Protein AF-X1CSG5-F1 (afdb_monomer_lite)

Organism: NCBI:txid412755

Foldseek 3Di:
DLVVLLVCLVVCLVVVVLVSSLVSLVVSCVVCVVVVVLLCNLSSLLSVLVSCVSVVNLVVSVVSLVVLVVVCVVNVPNPSSVVSSVVSVCSSLVSDPPVCCVVVCVVVVVVVCVVVVVDDPDD

InterPro domains:
  IPR011990 Tetratricopeptide-like helical domain superfamily [SSF48452] (2-72)

Structure (mmCIF, N/CA/C/O backbone):
data_AF-X1CSG5-F1
#
_entry.id   AF-X1CSG5-F1
#
loop_
_atom_site.group_PDB
_atom_site.id
_atom_site.type_symbol
_atom_site.label_atom_id
_atom_site.label_alt_id
_atom_site.label_comp_id
_atom_site.label_asym_id
_atom_site.label_entity_id
_atom_site.label_seq_id
_atom_site.pdbx_PDB_ins_code
_atom_site.Cartn_x
_atom_site.Cartn_y
_atom_site.Cartn_z
_atom_site.occupancy
_atom_site.B_iso_or_equiv
_atom_site.auth_seq_id
_atom_site.auth_comp_id
_atom_site.auth_asym_id
_atom_site.auth_atom_id
_atom_site.pdbx_PDB_model_num
ATOM 1 N N . VAL A 1 1 ? -3.604 -4.101 -20.226 1.00 59.00 1 VAL A N 1
ATOM 2 C CA . VAL A 1 1 ? -4.086 -5.267 -19.442 1.00 59.00 1 VAL A CA 1
ATOM 3 C C . VAL A 1 1 ? -3.816 -5.113 -17.948 1.00 59.00 1 VAL A C 1
ATOM 5 O O . VAL A 1 1 ? -4.783 -4.961 -17.233 1.00 59.00 1 VAL A O 1
ATOM 8 N N . ALA A 1 2 ? -2.572 -5.053 -17.447 1.00 70.12 2 ALA A N 1
ATOM 9 C CA . ALA A 1 2 ? -2.361 -4.990 -15.985 1.00 70.12 2 ALA A CA 1
ATOM 10 C C . ALA A 1 2 ? -2.945 -3.741 -15.303 1.00 70.12 2 ALA A C 1
ATOM 12 O O . ALA A 1 2 ? -3.618 -3.861 -14.298 1.00 70.12 2 ALA A O 1
ATOM 13 N N . VAL A 1 3 ? -2.798 -2.552 -15.889 1.00 78.19 3 VAL A N 1
ATOM 14 C CA . VAL A 1 3 ? -3.363 -1.305 -15.329 1.00 78.19 3 VAL A CA 1
ATOM 15 C C . VAL A 1 3 ? -4.878 -1.381 -15.106 1.00 78.19 3 VAL A C 1
ATOM 17 O O . VAL A 1 3 ? -5.395 -0.837 -14.139 1.00 78.19 3 VAL A O 1
ATOM 20 N N . TYR A 1 4 ? -5.582 -2.109 -15.975 1.00 84.81 4 TYR A N 1
ATOM 21 C CA . TYR A 1 4 ? -7.026 -2.305 -15.872 1.00 84.81 4 TYR A CA 1
ATOM 22 C C . TYR A 1 4 ? -7.425 -3.012 -14.571 1.00 84.81 4 TYR A C 1
ATOM 24 O O . TYR A 1 4 ? -8.440 -2.670 -13.974 1.00 84.81 4 TYR A O 1
ATOM 32 N N . LEU A 1 5 ? -6.587 -3.928 -14.077 1.00 86.44 5 LEU A N 1
ATOM 33 C CA . LEU A 1 5 ? -6.834 -4.625 -12.817 1.00 86.44 5 LEU A CA 1
ATOM 34 C C . LEU A 1 5 ? -6.842 -3.663 -11.618 1.00 86.44 5 LEU A C 1
ATOM 36 O O . LEU A 1 5 ? -7.617 -3.870 -10.692 1.00 86.44 5 LEU A O 1
ATOM 40 N N . LEU A 1 6 ? -6.053 -2.579 -11.649 1.00 90.44 6 LEU A N 1
ATOM 41 C CA . LEU A 1 6 ? -6.077 -1.555 -10.595 1.00 90.44 6 LEU A CA 1
ATOM 42 C C . LEU A 1 6 ? -7.354 -0.706 -10.611 1.00 90.44 6 LEU A C 1
ATOM 44 O O . LEU A 1 6 ? -7.798 -0.264 -9.552 1.00 90.44 6 LEU A O 1
ATOM 48 N N . TYR A 1 7 ? -7.963 -0.499 -11.783 1.00 90.81 7 TYR A N 1
ATOM 49 C CA . TYR A 1 7 ? -9.251 0.194 -11.895 1.00 90.81 7 TYR A CA 1
ATOM 50 C C . TYR A 1 7 ? -10.421 -0.644 -11.368 1.00 90.81 7 TYR A C 1
ATOM 52 O O . TYR A 1 7 ? -11.421 -0.076 -10.948 1.00 90.81 7 TYR A O 1
ATOM 60 N N . LEU A 1 8 ? -10.294 -1.974 -11.344 1.00 91.81 8 LEU A N 1
ATOM 61 C CA . LEU A 1 8 ? -11.307 -2.863 -10.769 1.00 91.81 8 LEU A CA 1
ATOM 62 C C . LEU A 1 8 ? -11.255 -2.928 -9.239 1.00 91.81 8 LEU A C 1
ATOM 64 O O . LEU A 1 8 ? -12.234 -3.341 -8.625 1.00 91.81 8 LEU A O 1
ATOM 68 N N . VAL A 1 9 ? -10.145 -2.518 -8.615 1.00 93.62 9 VAL A N 1
ATOM 69 C CA . VAL A 1 9 ? -9.956 -2.617 -7.158 1.00 93.62 9 VAL A CA 1
ATOM 70 C C . VAL A 1 9 ? -11.103 -1.978 -6.366 1.00 93.62 9 VAL A C 1
ATOM 72 O O . VAL A 1 9 ? -11.630 -2.678 -5.511 1.00 93.62 9 VAL A O 1
ATOM 75 N N . PRO A 1 10 ? -11.558 -0.735 -6.633 1.00 91.25 10 PRO A N 1
ATOM 76 C CA . PRO A 1 10 ? -12.670 -0.141 -5.884 1.00 91.25 10 PRO A CA 1
ATOM 77 C C . PRO A 1 10 ? -13.942 -0.997 -5.917 1.00 91.25 10 PRO A C 1
ATOM 79 O O . PRO A 1 10 ? -14.527 -1.257 -4.875 1.00 91.25 10 PRO A O 1
ATOM 82 N N . LEU A 1 11 ? -14.297 -1.536 -7.088 1.00 93.44 11 LEU A N 1
ATOM 83 C CA . LEU A 1 11 ? -15.459 -2.414 -7.244 1.00 93.44 11 LEU A CA 1
ATOM 84 C C . LEU A 1 11 ? -15.303 -3.729 -6.462 1.00 93.44 11 LEU A C 1
ATOM 86 O O . LEU A 1 11 ? -16.276 -4.266 -5.939 1.00 93.44 11 LEU A O 1
ATOM 90 N N . LEU A 1 12 ? -14.086 -4.277 -6.397 1.00 92.38 12 LEU A N 1
ATOM 91 C CA . LEU A 1 12 ? -13.802 -5.471 -5.597 1.00 92.38 12 LEU A CA 1
ATOM 92 C C . LEU A 1 12 ? -13.906 -5.177 -4.097 1.00 92.38 12 LEU A C 1
ATOM 94 O O . LEU A 1 12 ? -14.440 -6.001 -3.361 1.00 92.38 12 LEU A O 1
ATOM 98 N N . LEU A 1 13 ? -13.448 -4.001 -3.659 1.00 92.69 13 LEU A N 1
ATOM 99 C CA . LEU A 1 13 ? -13.567 -3.554 -2.270 1.00 92.69 13 LEU A CA 1
ATOM 100 C C . LEU A 1 13 ? -15.028 -3.348 -1.861 1.00 92.69 13 LEU A C 1
ATOM 102 O O . LEU A 1 13 ? -15.422 -3.833 -0.808 1.00 92.69 13 LEU A O 1
ATOM 106 N N . GLU A 1 14 ? -15.846 -2.725 -2.713 1.00 92.31 14 GLU A N 1
ATOM 107 C CA . GLU A 1 14 ? -17.293 -2.566 -2.483 1.00 92.31 14 GLU A CA 1
ATOM 108 C C . GLU A 1 14 ? -18.014 -3.911 -2.325 1.00 92.31 14 GLU A C 1
ATOM 110 O O . GLU A 1 14 ? -18.965 -4.033 -1.558 1.00 92.31 14 GLU A O 1
ATOM 115 N N . LYS A 1 15 ? -17.543 -4.944 -3.031 1.00 92.94 15 LYS A N 1
ATOM 116 C CA . LYS A 1 15 ? -18.069 -6.313 -2.930 1.00 92.94 15 LYS A CA 1
ATOM 117 C C . LYS A 1 15 ? -17.484 -7.115 -1.764 1.00 92.94 15 LYS A C 1
ATOM 119 O O . LYS A 1 15 ? -17.873 -8.266 -1.582 1.00 92.94 15 LYS A O 1
ATOM 124 N N . GLY A 1 16 ? -16.536 -6.553 -1.013 1.00 92.44 16 GLY A N 1
ATOM 125 C CA . GLY A 1 16 ? -15.809 -7.252 0.047 1.00 92.44 16 GLY A CA 1
ATOM 126 C C . GLY A 1 16 ? -14.842 -8.332 -0.457 1.00 92.44 16 GLY A C 1
ATOM 127 O O . GLY A 1 16 ? -14.349 -9.137 0.333 1.00 92.44 16 GLY A O 1
ATOM 128 N N . ASP A 1 17 ? -14.532 -8.373 -1.757 1.00 95.19 17 ASP A N 1
ATOM 129 C CA . ASP A 1 17 ? -13.602 -9.349 -2.336 1.00 95.19 17 ASP A CA 1
ATOM 130 C C . ASP A 1 17 ? -12.146 -8.869 -2.219 1.00 95.19 17 ASP A C 1
ATOM 132 O O . ASP A 1 17 ? -11.431 -8.592 -3.192 1.00 95.19 17 ASP A O 1
ATOM 136 N N . TYR A 1 18 ? -11.693 -8.753 -0.972 1.00 93.44 18 TYR A N 1
ATOM 137 C CA . TYR A 1 18 ? -10.348 -8.288 -0.642 1.00 93.44 18 TYR A CA 1
ATOM 138 C C . TYR A 1 18 ? -9.258 -9.232 -1.160 1.00 93.44 18 TYR A C 1
ATOM 140 O O . TYR A 1 18 ? -8.158 -8.789 -1.492 1.00 93.44 18 TYR A O 1
ATOM 148 N N . SER A 1 19 ? -9.544 -10.535 -1.239 1.00 94.12 19 SER A N 1
ATOM 149 C CA . SER A 1 19 ? -8.587 -11.539 -1.716 1.00 94.12 19 SER A CA 1
ATOM 150 C C . SER A 1 19 ? -8.281 -11.334 -3.198 1.00 94.12 19 SER A C 1
ATOM 152 O O . SER A 1 19 ? -7.111 -11.225 -3.591 1.00 94.12 19 SER A O 1
ATOM 154 N N . LEU A 1 20 ? -9.326 -11.186 -4.021 1.00 93.00 20 LEU A N 1
ATOM 155 C CA . LEU A 1 20 ? -9.161 -10.916 -5.443 1.00 93.00 20 LEU A CA 1
ATOM 156 C C . LEU A 1 20 ? -8.550 -9.532 -5.687 1.00 93.00 20 LEU A C 1
ATOM 158 O O . LEU A 1 20 ? -7.703 -9.397 -6.576 1.00 93.00 20 LEU A O 1
ATOM 162 N N . ALA A 1 21 ? -8.901 -8.530 -4.872 1.00 93.81 21 ALA A N 1
ATOM 163 C CA . ALA A 1 21 ? -8.283 -7.207 -4.931 1.00 93.81 21 ALA A CA 1
ATOM 164 C C . ALA A 1 21 ? -6.765 -7.286 -4.691 1.00 93.81 21 ALA A C 1
ATOM 166 O O . ALA A 1 21 ? -5.988 -6.835 -5.536 1.00 93.81 21 ALA A O 1
ATOM 167 N N . LYS A 1 22 ? -6.316 -7.939 -3.606 1.00 94.31 22 LYS A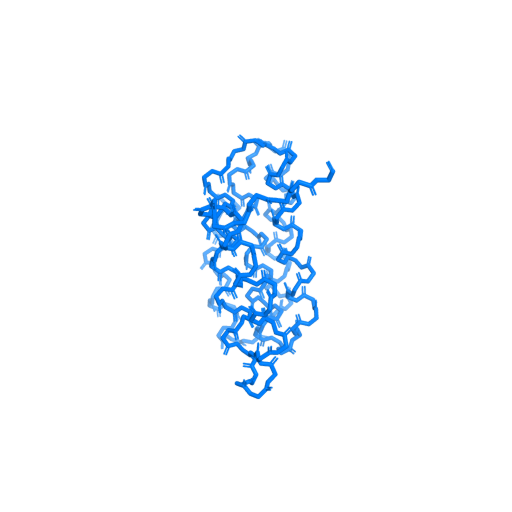 N 1
ATOM 168 C CA . LYS A 1 22 ? -4.879 -8.124 -3.318 1.00 94.31 22 LYS A CA 1
ATOM 169 C C . LYS A 1 22 ? -4.168 -8.863 -4.441 1.00 94.31 22 LYS A C 1
ATOM 171 O O . LYS A 1 22 ? -3.118 -8.412 -4.894 1.00 94.31 22 LYS A O 1
ATOM 176 N N . LYS A 1 23 ? -4.742 -9.970 -4.921 1.00 93.75 23 LYS A N 1
ATOM 177 C CA . LYS A 1 23 ? -4.156 -10.762 -6.011 1.00 93.75 23 LYS A CA 1
ATOM 178 C C . LYS A 1 23 ? -3.952 -9.916 -7.271 1.00 93.75 23 LYS A C 1
ATOM 180 O O . LYS A 1 23 ? -2.863 -9.919 -7.841 1.00 93.75 23 LYS A O 1
ATOM 185 N N . SER A 1 24 ? -4.973 -9.151 -7.650 1.00 93.38 24 SER A N 1
ATOM 186 C CA . SER A 1 24 ? -4.953 -8.257 -8.812 1.00 93.38 24 SER A CA 1
ATOM 187 C C . SER A 1 24 ? -3.856 -7.196 -8.698 1.00 93.38 24 SER A C 1
ATOM 189 O O . SER A 1 24 ? -3.123 -6.939 -9.655 1.00 93.38 24 SER A O 1
ATOM 191 N N . ILE A 1 25 ? -3.688 -6.613 -7.509 1.00 94.31 25 ILE A N 1
ATOM 192 C CA . ILE A 1 25 ? -2.665 -5.595 -7.257 1.00 94.31 25 ILE A CA 1
ATOM 193 C C . ILE A 1 25 ? -1.252 -6.196 -7.263 1.00 94.31 25 ILE A C 1
ATOM 195 O O . ILE A 1 25 ? -0.343 -5.623 -7.866 1.00 94.31 25 ILE A O 1
ATOM 199 N N . LEU A 1 26 ? -1.051 -7.369 -6.654 1.00 92.88 26 LEU A N 1
ATOM 200 C CA . LEU A 1 26 ? 0.245 -8.061 -6.643 1.00 92.88 26 LEU A CA 1
ATOM 2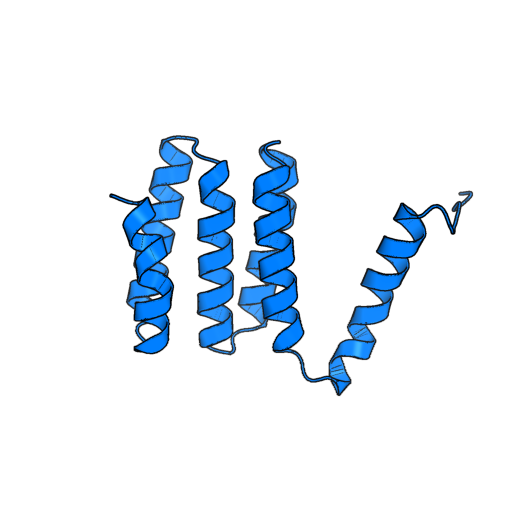01 C C . LEU A 1 26 ? 0.697 -8.475 -8.053 1.00 92.88 26 LEU A C 1
ATOM 203 O O . LEU A 1 26 ? 1.886 -8.382 -8.383 1.00 92.88 26 LEU A O 1
ATOM 207 N N . GLU A 1 27 ? -0.242 -8.871 -8.913 1.00 92.25 27 GLU A N 1
ATOM 208 C CA . GLU A 1 27 ? 0.042 -9.136 -10.324 1.00 92.25 27 GLU A CA 1
ATOM 209 C C . GLU A 1 27 ? 0.509 -7.861 -11.049 1.00 92.25 27 GLU A C 1
ATOM 211 O O . GLU A 1 27 ? 1.508 -7.880 -11.780 1.00 92.25 27 GLU A O 1
ATOM 216 N N . CYS A 1 28 ? -0.155 -6.727 -10.794 1.00 91.69 28 CYS A N 1
ATOM 217 C CA . CYS A 1 28 ? 0.251 -5.429 -11.335 1.00 91.69 28 CYS A CA 1
ATOM 218 C C . CYS A 1 28 ? 1.654 -5.036 -10.884 1.00 91.69 28 CYS A C 1
ATOM 220 O O . CYS A 1 28 ? 2.479 -4.689 -11.728 1.00 91.69 28 CYS A O 1
ATOM 222 N N . LEU A 1 29 ? 1.941 -5.144 -9.583 1.00 90.62 29 LEU A N 1
ATOM 223 C CA . LEU A 1 29 ? 3.250 -4.829 -9.010 1.00 90.62 29 LEU A CA 1
ATOM 224 C C . LEU A 1 29 ? 4.356 -5.647 -9.677 1.00 90.62 29 LEU A C 1
ATOM 226 O O . LEU A 1 29 ? 5.340 -5.081 -10.153 1.00 90.62 29 LEU A O 1
ATOM 230 N N . THR A 1 30 ? 4.168 -6.965 -9.783 1.00 91.31 30 THR A N 1
ATOM 231 C CA . THR A 1 30 ? 5.118 -7.865 -10.455 1.00 91.31 30 THR A CA 1
ATOM 232 C C . THR A 1 30 ? 5.385 -7.420 -11.890 1.00 91.31 30 THR A C 1
ATOM 234 O O . THR A 1 30 ? 6.536 -7.312 -12.323 1.00 91.31 30 THR A O 1
ATOM 237 N N . ARG A 1 31 ? 4.323 -7.116 -12.644 1.00 90.75 31 ARG A N 1
ATOM 238 C CA . ARG A 1 31 ? 4.460 -6.717 -14.044 1.00 90.75 31 ARG A CA 1
ATOM 239 C C . ARG A 1 31 ? 5.121 -5.352 -14.187 1.00 90.75 31 ARG A C 1
ATOM 241 O O . ARG A 1 31 ? 5.982 -5.218 -15.051 1.00 90.75 31 ARG A O 1
ATOM 248 N N . PHE A 1 32 ? 4.739 -4.369 -13.374 1.00 89.56 32 PHE A N 1
ATOM 249 C CA . PHE A 1 32 ? 5.300 -3.017 -13.393 1.00 89.56 32 PHE A CA 1
ATOM 250 C C . PHE A 1 32 ? 6.783 -3.012 -13.040 1.00 89.56 32 PHE A C 1
ATOM 252 O O . PHE A 1 32 ? 7.551 -2.384 -13.765 1.00 89.56 32 PHE A O 1
ATOM 259 N N . LYS A 1 33 ? 7.203 -3.788 -12.030 1.00 87.00 33 LYS A N 1
ATOM 260 C CA . LYS A 1 33 ? 8.626 -3.991 -11.711 1.00 87.00 33 LYS A CA 1
ATOM 261 C C . LYS A 1 33 ? 9.381 -4.579 -12.903 1.00 87.00 33 LYS A C 1
ATOM 263 O O . LYS A 1 33 ? 10.410 -4.044 -13.303 1.00 87.00 33 LYS A O 1
ATOM 268 N N . ARG A 1 34 ? 8.832 -5.622 -13.540 1.00 89.56 34 ARG A N 1
ATOM 269 C CA . ARG A 1 34 ? 9.458 -6.273 -14.704 1.00 89.56 34 ARG A CA 1
ATOM 270 C C . ARG A 1 34 ? 9.660 -5.326 -15.890 1.00 89.56 34 ARG A C 1
ATOM 272 O O . ARG A 1 34 ? 10.687 -5.402 -16.552 1.00 89.56 34 ARG A O 1
ATOM 279 N N . ILE A 1 35 ? 8.686 -4.460 -16.170 1.00 88.81 35 ILE A N 1
ATOM 280 C CA . ILE A 1 35 ? 8.758 -3.498 -17.285 1.00 88.81 35 ILE A CA 1
ATOM 281 C C . ILE A 1 35 ? 9.319 -2.130 -16.867 1.00 88.81 35 ILE A C 1
ATOM 283 O O . ILE A 1 35 ? 9.265 -1.199 -17.662 1.00 88.81 35 ILE A O 1
ATOM 287 N N . LYS A 1 36 ? 9.821 -1.999 -15.629 1.00 86.38 36 LYS A N 1
ATOM 288 C CA . LYS A 1 36 ? 10.372 -0.758 -15.059 1.00 86.38 36 LYS A CA 1
ATOM 289 C C . LYS A 1 36 ? 9.424 0.451 -15.150 1.00 86.38 36 LYS A C 1
ATOM 291 O O . LYS A 1 36 ? 9.860 1.587 -15.310 1.00 86.38 36 LYS A O 1
ATOM 296 N N . ARG A 1 37 ? 8.112 0.216 -15.034 1.00 84.38 37 ARG A N 1
ATOM 297 C CA . ARG A 1 37 ? 7.095 1.278 -14.936 1.00 84.38 37 ARG A CA 1
ATOM 298 C C . ARG A 1 37 ? 6.929 1.731 -13.491 1.00 84.38 37 ARG A C 1
ATOM 300 O O . ARG A 1 37 ? 5.988 1.327 -12.807 1.00 84.38 37 ARG A O 1
ATOM 307 N N . TYR A 1 38 ? 7.892 2.518 -13.024 1.00 79.31 38 TYR A N 1
ATOM 308 C CA . TYR A 1 38 ? 7.937 2.993 -11.642 1.00 79.31 38 TYR A CA 1
ATOM 309 C C . TYR A 1 38 ? 6.819 3.995 -11.323 1.00 79.31 38 TYR A C 1
ATOM 311 O O . TYR A 1 38 ? 6.328 4.012 -10.203 1.00 79.31 38 TYR A O 1
ATOM 319 N N . ASP A 1 39 ? 6.339 4.747 -12.314 1.00 76.44 39 ASP A N 1
ATOM 320 C CA . ASP A 1 39 ? 5.163 5.625 -12.219 1.00 76.44 39 ASP A CA 1
ATOM 321 C C . ASP A 1 39 ? 3.915 4.888 -11.701 1.00 76.44 39 ASP A C 1
ATOM 323 O O . ASP A 1 39 ? 3.199 5.368 -10.828 1.00 76.44 39 ASP A O 1
ATOM 327 N N . ALA A 1 40 ? 3.683 3.675 -12.202 1.00 84.88 40 ALA A N 1
ATOM 328 C CA . ALA A 1 40 ? 2.503 2.886 -11.871 1.00 84.88 40 ALA A CA 1
ATOM 329 C C . ALA A 1 40 ? 2.659 2.042 -10.594 1.00 84.88 40 ALA A C 1
ATOM 331 O O . ALA A 1 40 ? 1.676 1.465 -10.118 1.00 84.88 40 ALA A O 1
ATOM 332 N N . LEU A 1 41 ? 3.872 1.945 -10.036 1.00 86.31 41 LEU A N 1
ATOM 333 C CA . LEU A 1 41 ? 4.103 1.243 -8.771 1.00 86.31 41 LEU A CA 1
ATOM 334 C C . LEU A 1 41 ? 3.504 2.006 -7.594 1.00 86.31 41 LEU A C 1
ATOM 336 O O . LEU A 1 41 ? 2.835 1.377 -6.777 1.00 86.31 41 LEU A O 1
ATOM 340 N N . GLY A 1 42 ? 3.678 3.332 -7.543 1.00 85.12 42 GLY A N 1
ATOM 341 C CA . GLY A 1 42 ? 3.074 4.171 -6.505 1.00 85.12 42 GLY A CA 1
ATOM 342 C C . GLY A 1 42 ? 1.558 3.979 -6.442 1.00 85.12 42 GLY A C 1
ATOM 343 O O . GLY A 1 42 ? 1.001 3.728 -5.374 1.00 85.12 42 GLY A O 1
ATOM 344 N N . TRP A 1 43 ? 0.902 3.938 -7.606 1.00 88.31 43 TRP A N 1
ATOM 345 C CA . TRP A 1 43 ? -0.534 3.690 -7.678 1.00 88.31 43 TRP A CA 1
ATOM 346 C C . TRP A 1 43 ? -0.929 2.306 -7.154 1.00 88.31 43 TRP A C 1
ATOM 348 O O . TRP A 1 43 ? -1.898 2.165 -6.409 1.00 88.31 43 TRP A O 1
ATOM 358 N N . ALA A 1 44 ? -0.177 1.269 -7.527 1.00 91.31 44 ALA A N 1
ATOM 359 C CA . ALA A 1 44 ? -0.436 -0.092 -7.074 1.00 91.31 44 ALA A CA 1
ATOM 360 C C . ALA A 1 44 ? -0.246 -0.235 -5.553 1.00 91.31 44 ALA A C 1
ATOM 362 O O . ALA A 1 44 ? -1.063 -0.872 -4.892 1.00 91.31 44 ALA A O 1
ATOM 363 N N . TYR A 1 45 ? 0.782 0.391 -4.979 1.00 91.44 45 TYR A N 1
ATOM 364 C CA . TYR A 1 45 ? 0.974 0.417 -3.529 1.00 91.44 45 TYR A CA 1
ATOM 365 C C . TYR A 1 45 ? -0.137 1.197 -2.818 1.00 91.44 45 TYR A C 1
ATOM 367 O O . TYR A 1 45 ? -0.673 0.705 -1.827 1.00 91.44 45 TYR A O 1
ATOM 375 N N . TYR A 1 46 ? -0.569 2.338 -3.362 1.00 91.00 46 TYR A N 1
ATOM 376 C CA . TYR A 1 46 ? -1.739 3.060 -2.857 1.00 91.00 46 TYR A CA 1
ATOM 377 C C . TYR A 1 46 ? -2.999 2.182 -2.856 1.00 91.00 46 TYR A C 1
ATOM 379 O O . TYR A 1 46 ? -3.752 2.165 -1.883 1.00 91.00 46 TYR A O 1
ATOM 387 N N . LYS A 1 47 ? -3.211 1.369 -3.899 1.00 93.31 47 LYS A N 1
ATOM 388 C CA . LYS A 1 47 ? -4.315 0.399 -3.917 1.00 93.31 47 LYS A CA 1
ATOM 389 C C . LYS A 1 47 ? -4.202 -0.659 -2.817 1.00 93.31 47 LYS A C 1
ATOM 391 O O . LYS A 1 47 ? -5.237 -1.052 -2.288 1.00 93.31 47 LYS A O 1
ATOM 396 N N . LEU A 1 48 ? -3.000 -1.091 -2.422 1.00 94.06 48 LEU A N 1
ATOM 397 C CA . LEU A 1 48 ? -2.842 -1.967 -1.252 1.00 94.06 48 LEU A CA 1
ATOM 398 C C . LEU A 1 48 ? -3.234 -1.255 0.043 1.00 94.06 48 LEU A C 1
ATOM 400 O O . LEU A 1 48 ? -3.941 -1.856 0.846 1.00 94.06 48 LEU A O 1
ATOM 404 N N . VAL A 1 49 ? -2.844 0.013 0.218 1.00 92.75 49 VAL A N 1
ATOM 405 C CA . VAL A 1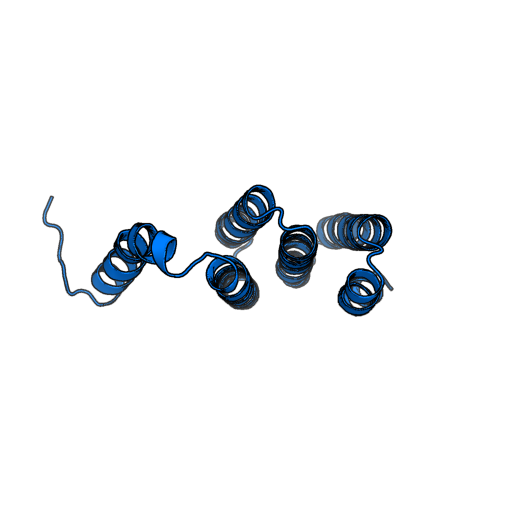 49 ? -3.271 0.828 1.371 1.00 92.75 49 VAL A CA 1
ATOM 406 C C . VAL A 1 49 ? -4.797 0.856 1.458 1.00 92.75 49 VAL A C 1
ATOM 408 O O . VAL A 1 49 ? -5.345 0.532 2.506 1.00 92.75 49 VAL A O 1
ATOM 411 N N . GLN A 1 50 ? -5.489 1.135 0.347 1.00 92.75 50 GLN A N 1
ATOM 412 C CA . GLN A 1 50 ? -6.956 1.117 0.308 1.00 92.75 50 GLN A CA 1
ATOM 413 C C . GLN A 1 50 ? -7.538 -0.238 0.724 1.00 92.75 50 GLN A C 1
ATOM 415 O O . GLN A 1 50 ? -8.477 -0.271 1.508 1.00 92.75 50 GLN A O 1
ATOM 420 N N . VAL A 1 51 ? -6.964 -1.352 0.253 1.00 94.44 51 VAL A N 1
ATOM 421 C CA . VAL A 1 51 ? -7.433 -2.688 0.646 1.00 94.44 51 VAL A CA 1
ATOM 422 C C . VAL A 1 51 ? -7.309 -2.905 2.151 1.00 94.44 51 VAL A C 1
ATOM 424 O O . VAL A 1 51 ? -8.254 -3.392 2.758 1.00 94.44 51 VAL A O 1
ATOM 427 N N . PHE A 1 52 ? -6.164 -2.573 2.751 1.00 93.06 52 PHE A N 1
ATOM 428 C CA . PHE A 1 52 ? -5.967 -2.768 4.188 1.00 93.06 52 PHE A CA 1
ATOM 429 C C . PHE A 1 52 ? -6.880 -1.866 5.017 1.00 93.06 52 PHE A C 1
ATOM 431 O O . PHE A 1 52 ? -7.447 -2.338 5.995 1.00 93.06 52 PHE A O 1
ATOM 438 N N . LEU A 1 53 ? -7.108 -0.623 4.585 1.00 90.25 53 LEU A N 1
ATOM 439 C CA . LEU A 1 53 ? -8.085 0.257 5.227 1.00 90.25 53 LEU A CA 1
ATOM 440 C C . LEU A 1 53 ? -9.509 -0.293 5.130 1.00 90.25 53 LEU A C 1
ATOM 442 O O . LEU A 1 53 ? -10.222 -0.287 6.120 1.00 90.25 53 LEU A O 1
ATOM 446 N N . SER A 1 54 ? -9.915 -0.845 3.984 1.00 90.12 54 SER A N 1
ATOM 447 C CA . SER A 1 54 ? -11.230 -1.489 3.850 1.00 90.12 54 SER A CA 1
ATOM 448 C C . SER A 1 54 ? -11.377 -2.790 4.651 1.00 90.12 54 SER A C 1
ATOM 450 O O . SER A 1 54 ? -12.474 -3.339 4.698 1.00 90.12 54 SER A O 1
ATOM 452 N N . GLN A 1 55 ? -10.290 -3.302 5.231 1.00 91.12 55 GLN A N 1
ATOM 453 C CA . GLN A 1 55 ? -10.274 -4.437 6.157 1.00 91.12 55 GLN A CA 1
ATOM 454 C C . GLN A 1 55 ? -10.059 -4.001 7.617 1.00 91.12 55 GLN A C 1
ATOM 456 O O . GLN A 1 55 ? -9.788 -4.858 8.456 1.00 91.12 55 GLN A O 1
ATOM 461 N N . ASP A 1 56 ? -10.105 -2.695 7.903 1.00 89.81 56 ASP A N 1
ATOM 462 C CA . ASP A 1 56 ? -9.773 -2.089 9.199 1.00 89.81 56 ASP A CA 1
ATOM 463 C C . ASP A 1 56 ? -8.351 -2.417 9.713 1.00 89.81 56 ASP A C 1
ATOM 465 O O . ASP A 1 56 ? -8.025 -2.250 10.889 1.00 89.81 56 ASP A O 1
ATOM 469 N N . ASP A 1 57 ? -7.446 -2.839 8.824 1.00 90.62 57 ASP A N 1
ATOM 470 C CA . ASP A 1 57 ? -6.051 -3.154 9.140 1.00 90.62 57 ASP A CA 1
ATOM 471 C C . ASP A 1 57 ? -5.161 -1.913 8.966 1.00 90.62 57 ASP A C 1
ATOM 473 O O . ASP A 1 57 ? -4.345 -1.790 8.044 1.00 90.62 57 ASP A O 1
ATOM 477 N N . ILE A 1 58 ? -5.325 -0.957 9.885 1.00 87.19 58 ILE A N 1
ATOM 478 C CA . ILE A 1 58 ? -4.569 0.306 9.891 1.00 87.19 58 ILE A CA 1
ATOM 479 C C . ILE A 1 58 ? -3.056 0.051 10.013 1.00 87.19 58 ILE A C 1
ATOM 481 O O . ILE A 1 58 ? -2.250 0.801 9.457 1.00 87.19 58 ILE A O 1
ATOM 485 N N . SER A 1 59 ? -2.648 -1.013 10.715 1.00 87.94 59 SER A N 1
ATOM 486 C CA . SER A 1 59 ? -1.232 -1.353 10.897 1.00 87.94 59 SER A CA 1
ATOM 487 C C . SER A 1 59 ? -0.564 -1.688 9.564 1.00 87.94 59 SER A C 1
ATOM 489 O O . SER A 1 59 ? 0.478 -1.114 9.230 1.00 87.94 59 SER A O 1
ATOM 491 N N . GLN A 1 60 ? -1.184 -2.554 8.757 1.00 89.12 60 GLN A N 1
ATOM 492 C CA . GLN A 1 60 ? -0.667 -2.854 7.424 1.00 89.12 60 GLN A CA 1
ATOM 493 C C . GLN A 1 60 ? -0.801 -1.662 6.478 1.00 89.12 60 GLN A C 1
ATOM 495 O O . GLN A 1 60 ? 0.118 -1.412 5.699 1.00 89.12 60 GLN A O 1
ATOM 500 N N . ALA A 1 61 ? -1.886 -0.888 6.561 1.00 87.75 61 ALA A N 1
ATOM 501 C CA . ALA A 1 61 ? -2.051 0.313 5.745 1.00 87.75 61 ALA A CA 1
ATOM 502 C C . ALA A 1 61 ? -0.891 1.309 5.952 1.00 87.75 61 ALA A C 1
ATOM 504 O O . ALA A 1 61 ? -0.292 1.761 4.974 1.00 87.75 61 ALA A O 1
ATOM 505 N N . LYS A 1 62 ? -0.496 1.562 7.210 1.00 86.75 62 LYS A N 1
ATOM 506 C CA . LYS A 1 62 ? 0.673 2.392 7.554 1.00 86.75 62 LYS A CA 1
ATOM 507 C C . LYS A 1 62 ? 1.977 1.821 7.006 1.00 86.75 62 LYS A C 1
ATOM 509 O O . LYS A 1 62 ? 2.742 2.537 6.373 1.00 86.75 62 LYS A O 1
ATOM 514 N N . LYS A 1 63 ? 2.196 0.512 7.154 1.00 88.88 63 LYS A N 1
ATOM 515 C CA . LYS A 1 63 ? 3.399 -0.148 6.625 1.00 88.88 63 LYS A CA 1
ATOM 516 C C . LYS A 1 63 ? 3.556 0.045 5.112 1.00 88.88 63 LYS A C 1
ATOM 518 O O . LYS A 1 63 ? 4.666 0.243 4.624 1.00 88.88 63 LYS A O 1
ATOM 523 N N . TYR A 1 64 ? 2.460 -0.030 4.357 1.00 86.81 64 TYR A N 1
ATOM 524 C CA . TYR A 1 64 ? 2.497 0.198 2.911 1.00 86.81 64 TYR A CA 1
ATOM 525 C C . TYR A 1 64 ? 2.612 1.678 2.541 1.00 86.81 64 TYR A C 1
ATOM 527 O O . TYR A 1 64 ? 3.248 1.984 1.536 1.00 86.81 64 TYR A O 1
ATOM 535 N N . LEU A 1 65 ? 2.075 2.588 3.352 1.00 85.31 65 LEU A N 1
ATOM 536 C CA . LEU A 1 65 ? 2.317 4.022 3.211 1.00 85.31 65 LEU A CA 1
ATOM 537 C C . LEU A 1 65 ? 3.814 4.362 3.374 1.00 85.31 65 LEU A C 1
ATOM 539 O O . LEU A 1 65 ? 4.386 5.039 2.518 1.00 85.31 65 LEU A O 1
ATOM 543 N N . ASP A 1 66 ? 4.476 3.814 4.395 1.00 85.88 66 ASP A N 1
ATOM 544 C CA . ASP A 1 66 ? 5.922 3.987 4.603 1.00 85.88 66 ASP A CA 1
ATOM 545 C C . ASP A 1 66 ? 6.736 3.406 3.433 1.00 85.88 66 ASP A C 1
ATOM 547 O O . ASP A 1 66 ? 7.761 3.954 3.007 1.00 85.88 66 ASP A O 1
ATOM 551 N N . LEU A 1 67 ? 6.251 2.304 2.850 1.00 84.88 67 LEU A N 1
ATOM 552 C CA . LEU A 1 67 ? 6.855 1.703 1.665 1.00 84.88 67 LEU A CA 1
ATOM 553 C C . LEU A 1 67 ? 6.758 2.625 0.438 1.00 84.88 67 LEU A C 1
ATOM 555 O O . LEU A 1 67 ? 7.731 2.743 -0.300 1.00 84.88 67 LEU A O 1
ATOM 559 N N . ILE A 1 68 ? 5.629 3.312 0.229 1.00 83.69 68 ILE A N 1
ATOM 560 C CA . ILE A 1 68 ? 5.493 4.320 -0.840 1.00 83.69 68 ILE A CA 1
ATOM 561 C C . ILE A 1 68 ? 6.533 5.432 -0.646 1.00 83.69 68 ILE A C 1
ATOM 563 O O . ILE A 1 68 ? 7.214 5.803 -1.601 1.00 83.69 68 ILE A O 1
ATOM 567 N N . GLY A 1 69 ? 6.698 5.922 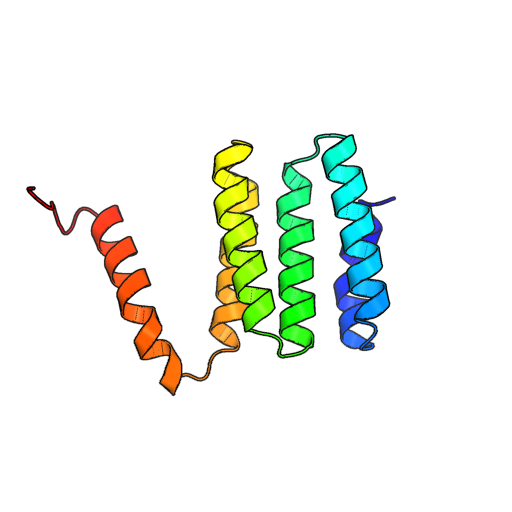0.589 1.00 77.50 69 GLY A N 1
ATOM 568 C CA . GLY A 1 69 ? 7.670 6.967 0.917 1.00 77.50 69 GLY A CA 1
ATOM 569 C C . GLY A 1 69 ? 9.126 6.555 0.672 1.00 77.50 69 GLY A C 1
ATOM 570 O O . GLY A 1 69 ? 9.883 7.310 0.069 1.00 77.50 69 GLY A O 1
ATOM 571 N N . SER A 1 70 ? 9.513 5.349 1.093 1.00 79.75 70 SER A N 1
ATOM 572 C CA . SER A 1 70 ? 10.888 4.845 0.926 1.00 79.75 70 SER A CA 1
ATOM 573 C C . SER A 1 70 ? 11.242 4.525 -0.529 1.00 79.75 70 SER A C 1
ATOM 575 O O . SER A 1 70 ? 12.343 4.835 -0.976 1.00 79.75 70 SER A O 1
ATOM 577 N N . GLN A 1 71 ? 10.310 3.959 -1.298 1.00 74.31 71 GLN A N 1
ATOM 578 C CA . GLN A 1 71 ? 10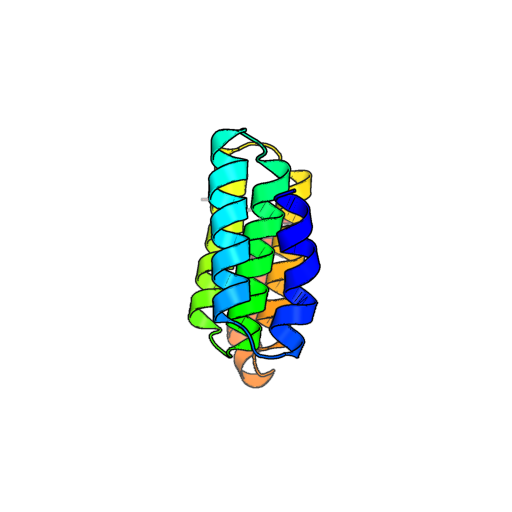.528 3.631 -2.712 1.00 74.31 71 GLN A CA 1
ATOM 579 C C . GLN A 1 71 ? 10.572 4.885 -3.604 1.00 74.31 71 GLN A C 1
ATOM 581 O O . GLN A 1 71 ? 11.231 4.867 -4.642 1.00 74.31 71 GLN A O 1
ATOM 586 N N . ASN A 1 72 ? 9.929 5.986 -3.194 1.00 69.00 72 ASN A N 1
ATOM 587 C CA . ASN A 1 72 ? 10.035 7.275 -3.883 1.00 69.00 72 ASN A CA 1
ATOM 588 C C . ASN A 1 72 ? 11.501 7.750 -3.980 1.00 69.00 72 ASN A C 1
ATOM 590 O O . ASN A 1 72 ? 11.967 8.147 -5.047 1.00 69.00 72 ASN A O 1
ATOM 594 N N . ILE A 1 73 ? 12.248 7.608 -2.879 1.00 61.78 73 ILE A N 1
ATOM 595 C CA . ILE A 1 73 ? 13.670 7.973 -2.787 1.00 61.78 73 ILE A CA 1
ATOM 596 C C . ILE A 1 73 ? 14.532 7.090 -3.712 1.00 61.78 73 ILE A C 1
ATOM 598 O O . ILE A 1 73 ? 15.530 7.553 -4.256 1.00 61.78 73 ILE A O 1
ATOM 602 N N . GLU A 1 74 ? 14.140 5.830 -3.924 1.00 66.19 74 GLU A N 1
ATOM 603 C CA . GLU A 1 74 ? 14.904 4.848 -4.706 1.00 66.19 74 GLU A CA 1
ATOM 604 C C . GLU A 1 74 ? 14.776 5.042 -6.231 1.00 66.19 74 GLU A C 1
ATOM 606 O O . GLU A 1 74 ? 15.747 4.831 -6.957 1.00 66.19 74 GLU A O 1
ATOM 611 N N . PHE A 1 75 ? 13.603 5.445 -6.741 1.00 67.00 75 PHE A N 1
ATOM 612 C CA . PHE A 1 75 ? 13.329 5.456 -8.192 1.00 67.00 75 PHE A CA 1
ATOM 613 C C . PHE A 1 75 ? 13.297 6.840 -8.854 1.00 67.00 75 PHE A C 1
ATOM 615 O O . PHE A 1 75 ? 13.169 6.907 -10.078 1.00 67.00 75 PHE A O 1
ATOM 622 N N . GLY A 1 76 ? 13.420 7.931 -8.089 1.00 56.62 76 GLY A N 1
ATOM 623 C CA . GLY A 1 76 ? 13.656 9.284 -8.617 1.00 56.62 76 GLY A CA 1
ATOM 624 C C . GLY A 1 76 ? 12.557 9.856 -9.526 1.00 56.62 76 GLY A C 1
ATOM 625 O O . GLY A 1 76 ? 12.810 10.808 -10.258 1.00 56.62 76 GLY A O 1
ATOM 626 N N . ASN A 1 77 ? 11.347 9.284 -9.517 1.00 63.03 77 ASN A N 1
ATOM 627 C CA . ASN A 1 77 ? 10.208 9.754 -10.314 1.00 63.03 77 ASN A CA 1
ATOM 628 C C . ASN A 1 77 ? 9.191 10.476 -9.417 1.00 63.03 77 ASN A C 1
ATOM 630 O O . ASN A 1 77 ? 8.056 10.041 -9.252 1.00 63.03 77 ASN A O 1
ATOM 634 N N . GLU A 1 78 ? 9.662 11.547 -8.787 1.00 59.84 78 GLU A N 1
ATOM 635 C CA . GLU A 1 78 ? 9.175 12.075 -7.509 1.00 59.84 78 GLU A CA 1
ATOM 636 C C . GLU A 1 78 ? 7.694 12.493 -7.494 1.00 59.84 78 GLU A C 1
ATOM 638 O O . GLU A 1 78 ? 6.978 12.213 -6.533 1.00 59.84 78 GLU A O 1
ATOM 643 N N . ALA A 1 79 ? 7.204 13.089 -8.585 1.00 59.25 79 ALA A N 1
ATOM 644 C CA . ALA A 1 79 ? 5.877 13.708 -8.632 1.00 59.25 79 ALA A CA 1
ATOM 645 C C . ALA A 1 79 ? 4.729 12.707 -8.395 1.00 59.25 79 ALA A C 1
ATOM 647 O O . ALA A 1 79 ? 3.911 12.895 -7.499 1.00 59.25 79 ALA A O 1
ATOM 648 N N . ASN A 1 80 ? 4.706 11.589 -9.130 1.00 66.88 80 ASN A N 1
ATOM 649 C CA . ASN A 1 80 ? 3.604 10.624 -9.022 1.00 66.88 80 ASN A CA 1
ATOM 650 C C . ASN A 1 80 ? 3.589 9.915 -7.660 1.00 66.88 80 ASN A C 1
ATOM 652 O O . ASN A 1 80 ? 2.533 9.560 -7.145 1.00 66.88 80 ASN A O 1
ATOM 656 N N . TRP A 1 81 ? 4.758 9.678 -7.067 1.00 75.50 81 TRP A N 1
ATOM 657 C CA . TRP A 1 81 ? 4.849 9.004 -5.774 1.00 75.50 81 TRP A CA 1
ATOM 658 C C . TRP A 1 81 ? 4.445 9.923 -4.623 1.00 75.50 81 TRP A C 1
ATOM 660 O O . TRP A 1 81 ? 3.831 9.433 -3.677 1.00 75.50 81 TRP A O 1
ATOM 670 N N . ILE A 1 82 ? 4.733 11.228 -4.717 1.00 72.06 82 ILE A N 1
ATOM 671 C CA . ILE A 1 82 ? 4.242 12.232 -3.764 1.00 72.06 82 ILE A CA 1
ATOM 672 C C . ILE A 1 82 ? 2.713 12.263 -3.771 1.00 72.06 82 ILE A C 1
ATOM 674 O O . ILE A 1 82 ? 2.115 12.171 -2.700 1.00 72.06 82 ILE A O 1
ATOM 678 N N . ASP A 1 83 ? 2.082 12.291 -4.948 1.00 80.12 83 ASP A N 1
ATOM 679 C CA . ASP A 1 83 ? 0.618 12.304 -5.056 1.00 80.12 83 ASP A CA 1
ATOM 680 C C . ASP A 1 83 ? -0.007 11.066 -4.393 1.00 80.12 83 ASP A C 1
ATOM 682 O O . ASP A 1 83 ? -0.913 11.169 -3.564 1.00 80.12 83 ASP A O 1
ATOM 686 N N . TYR A 1 84 ? 0.512 9.869 -4.692 1.00 82.44 84 TYR A N 1
ATOM 687 C CA . TYR A 1 84 ? 0.005 8.631 -4.089 1.00 82.44 84 TYR A CA 1
ATOM 688 C C . TYR A 1 84 ? 0.304 8.512 -2.596 1.00 82.44 84 TYR A C 1
ATOM 690 O O . TYR A 1 84 ? -0.489 7.912 -1.869 1.00 82.44 84 TYR A O 1
ATOM 698 N N . LYS A 1 85 ? 1.422 9.077 -2.130 1.00 81.50 85 LYS A N 1
ATOM 699 C CA . LYS A 1 85 ? 1.747 9.157 -0.707 1.00 81.50 85 LYS A CA 1
ATOM 700 C C . LYS A 1 85 ? 0.752 10.060 0.016 1.00 81.50 85 LYS A C 1
ATOM 702 O O . LYS A 1 85 ? 0.181 9.624 1.006 1.00 81.50 85 LYS A O 1
ATOM 707 N N . HIS A 1 86 ? 0.488 11.254 -0.509 1.00 82.69 86 HIS A N 1
ATOM 708 C CA . HIS A 1 86 ? -0.443 12.202 0.099 1.00 82.69 86 HIS A CA 1
ATOM 709 C C . HIS A 1 86 ? -1.867 11.629 0.164 1.00 82.69 86 HIS A C 1
ATOM 711 O O . HIS A 1 86 ? -2.525 11.697 1.198 1.00 82.69 86 HIS A O 1
ATOM 717 N N . LEU A 1 87 ? -2.323 10.975 -0.910 1.00 85.25 87 LEU A N 1
ATOM 718 C CA . LEU A 1 87 ? -3.616 10.280 -0.924 1.00 85.25 87 LEU A CA 1
ATOM 719 C C . LEU A 1 87 ? -3.665 9.108 0.069 1.00 85.25 87 LEU A C 1
ATOM 721 O O . LEU A 1 87 ? -4.709 8.832 0.662 1.00 85.25 87 LEU A O 1
ATOM 725 N N . ALA A 1 88 ? -2.565 8.364 0.222 1.00 84.00 88 ALA A N 1
ATOM 726 C CA . ALA A 1 88 ? -2.472 7.289 1.207 1.00 84.00 88 ALA A CA 1
ATOM 727 C C . ALA A 1 88 ? -2.511 7.839 2.639 1.00 84.00 88 ALA A C 1
ATOM 729 O O . ALA A 1 88 ? -3.217 7.279 3.472 1.00 84.00 88 ALA A O 1
ATOM 730 N N . GLU A 1 89 ? -1.789 8.926 2.910 1.00 85.31 89 GLU A N 1
ATOM 731 C CA . GLU A 1 89 ? -1.787 9.630 4.195 1.00 85.31 89 GLU A CA 1
ATOM 732 C C . GLU A 1 89 ? -3.194 10.092 4.555 1.00 85.31 89 GLU A C 1
ATOM 734 O O . GLU A 1 89 ? -3.703 9.703 5.602 1.00 85.31 89 GLU A O 1
ATOM 739 N N . GLU A 1 90 ? -3.854 10.839 3.670 1.00 85.75 90 GLU A N 1
ATOM 740 C CA . GLU A 1 90 ? -5.222 11.319 3.878 1.00 85.75 90 GLU A CA 1
ATOM 741 C C . GLU A 1 90 ? -6.175 10.169 4.237 1.00 85.75 90 GLU A C 1
ATOM 743 O O . GLU A 1 90 ? -6.863 10.215 5.258 1.00 85.75 90 GLU A O 1
ATOM 748 N N . ASN A 1 91 ? -6.144 9.082 3.462 1.00 83.62 91 ASN A N 1
ATOM 749 C CA . ASN A 1 91 ? -6.992 7.921 3.710 1.00 83.62 91 ASN A CA 1
ATOM 750 C C . ASN A 1 91 ? -6.674 7.228 5.042 1.00 83.62 91 ASN A C 1
ATOM 752 O O . ASN A 1 91 ? -7.594 6.862 5.770 1.00 83.62 91 ASN A O 1
ATOM 756 N N . VAL A 1 92 ? -5.395 7.042 5.380 1.00 83.06 92 VAL A N 1
ATOM 757 C CA . VAL A 1 92 ? -4.993 6.393 6.637 1.00 83.06 92 VAL A CA 1
ATOM 758 C C . VAL A 1 92 ? -5.366 7.258 7.837 1.00 83.06 92 VAL A C 1
ATOM 760 O O . VAL A 1 92 ? -5.919 6.739 8.803 1.00 83.06 92 VAL A O 1
ATOM 763 N N . TYR A 1 93 ? -5.089 8.561 7.791 1.00 79.00 93 TYR A N 1
ATOM 764 C CA . TYR A 1 93 ? -5.351 9.472 8.905 1.00 79.00 93 TYR A CA 1
ATOM 765 C C . TYR A 1 93 ? -6.846 9.746 9.094 1.00 79.00 93 TYR A C 1
ATOM 767 O O . TYR A 1 93 ? -7.281 9.856 10.235 1.00 79.00 93 TYR A O 1
ATOM 775 N N . SER A 1 94 ? -7.649 9.754 8.023 1.00 80.75 94 SER A N 1
ATOM 776 C CA . SER A 1 94 ? -9.115 9.887 8.121 1.00 80.75 94 SER A CA 1
ATOM 777 C C . SER A 1 94 ? -9.795 8.745 8.891 1.00 80.75 94 SER A C 1
ATOM 779 O O . SER A 1 94 ? -10.882 8.927 9.432 1.00 80.75 94 SER A O 1
ATOM 781 N N . GLN A 1 95 ? -9.146 7.579 8.967 1.00 77.50 95 GLN A N 1
ATOM 782 C CA . GLN A 1 95 ? -9.638 6.386 9.665 1.00 77.50 95 GLN A CA 1
ATOM 783 C C . GLN A 1 95 ? -9.180 6.325 11.134 1.00 77.50 95 GLN A C 1
ATOM 785 O O . GLN A 1 95 ? -9.583 5.430 11.876 1.00 77.50 95 GLN A O 1
ATOM 790 N N . ILE A 1 96 ? -8.327 7.256 11.580 1.00 72.31 96 ILE A N 1
ATOM 791 C CA . ILE A 1 96 ? -7.861 7.317 12.969 1.00 72.31 96 ILE A CA 1
ATOM 792 C C . ILE A 1 96 ? -8.855 8.157 13.785 1.00 72.31 96 ILE A C 1
ATOM 794 O O . ILE A 1 96 ? -9.135 9.296 13.406 1.00 72.31 96 ILE A O 1
ATOM 798 N N . PRO A 1 97 ? -9.370 7.647 14.921 1.00 71.56 97 PRO A N 1
ATOM 799 C CA . PRO A 1 97 ? -10.241 8.419 15.798 1.00 71.56 97 PRO A CA 1
ATOM 800 C C . PRO A 1 97 ? -9.593 9.749 16.201 1.00 71.56 97 PRO A C 1
ATOM 802 O O . PRO A 1 97 ? -8.418 9.789 16.560 1.00 71.56 97 PRO A O 1
ATOM 805 N N . GLU A 1 98 ? -10.369 10.834 16.217 1.00 60.91 98 GLU A N 1
ATOM 806 C CA . GLU A 1 98 ? -9.891 12.197 16.511 1.00 60.91 98 GLU A CA 1
ATOM 807 C C . GLU A 1 98 ? -9.096 12.294 17.830 1.00 60.91 98 GLU A C 1
ATOM 809 O O . GLU A 1 98 ? -8.084 12.988 17.917 1.00 60.91 98 GLU A O 1
ATOM 814 N N . LYS A 1 99 ? -9.483 11.498 18.835 1.00 60.41 99 LYS A N 1
ATOM 815 C CA . LYS A 1 99 ? -8.785 11.378 20.127 1.00 60.41 99 LYS A CA 1
ATOM 816 C C . LYS A 1 99 ? -7.334 10.882 20.015 1.00 60.41 99 LYS A C 1
ATOM 818 O O . LYS A 1 99 ? -6.506 11.234 20.849 1.00 60.41 99 LYS A O 1
ATOM 823 N N . ASP A 1 100 ? -7.030 10.089 18.990 1.00 64.12 100 ASP A N 1
ATOM 824 C CA . ASP A 1 100 ? -5.719 9.482 18.760 1.00 64.12 100 ASP A CA 1
ATOM 825 C C . ASP A 1 100 ? -4.883 10.321 17.770 1.00 64.12 100 ASP A C 1
ATOM 827 O O . ASP A 1 100 ? -3.657 10.184 17.716 1.00 64.12 100 ASP A O 1
ATOM 831 N N . MET A 1 101 ? -5.512 11.258 17.041 1.00 57.12 101 MET A N 1
ATOM 832 C CA . MET A 1 101 ? -4.836 12.171 16.110 1.00 57.12 101 MET A CA 1
ATOM 833 C C . MET A 1 101 ? -3.842 13.106 16.806 1.00 57.12 101 MET A C 1
ATOM 835 O O . MET A 1 101 ? -2.785 13.387 16.248 1.00 57.12 101 MET A O 1
ATOM 839 N N . LEU A 1 102 ? -4.115 13.555 18.036 1.00 54.62 102 LEU A N 1
ATOM 840 C CA . LEU A 1 102 ? -3.235 14.479 18.774 1.00 54.62 102 LEU A CA 1
ATOM 841 C C . LEU A 1 102 ? -1.813 13.928 18.990 1.00 54.62 102 LEU A C 1
ATOM 843 O O . LEU A 1 102 ? -0.855 14.696 19.042 1.00 54.62 102 LEU A O 1
ATOM 847 N N . SER A 1 103 ? -1.653 12.601 19.037 1.00 56.78 103 SER A N 1
ATOM 848 C CA . SER A 1 103 ? -0.339 11.941 19.115 1.00 56.78 103 SER A CA 1
ATOM 849 C C . SER A 1 103 ? 0.474 12.011 17.807 1.00 56.78 103 SER A C 1
ATOM 851 O O . SER A 1 103 ? 1.690 11.833 17.823 1.00 56.78 103 SER A O 1
ATOM 853 N N . LEU A 1 104 ? -0.186 12.305 16.681 1.00 53.47 104 LEU A N 1
ATOM 854 C CA . LEU A 1 104 ? 0.370 12.349 15.321 1.00 53.47 104 LEU A CA 1
ATOM 855 C C . LEU A 1 104 ? 0.557 13.779 14.784 1.00 53.47 104 LEU A C 1
ATOM 857 O O . LEU A 1 104 ? 1.291 13.977 13.815 1.00 53.47 104 LEU A O 1
ATOM 861 N N . TRP A 1 105 ? -0.046 14.785 15.425 1.00 50.31 105 TRP A N 1
ATOM 862 C CA . TRP A 1 105 ? 0.132 16.199 15.065 1.00 50.31 105 TRP A CA 1
ATOM 863 C C . TRP A 1 105 ? 1.538 16.732 15.372 1.00 50.31 105 TRP A C 1
ATOM 865 O O . TRP A 1 105 ? 2.012 17.637 14.686 1.00 50.31 105 TRP A O 1
ATOM 875 N N . ILE A 1 106 ? 2.239 16.154 16.354 1.00 50.06 106 ILE A N 1
ATOM 876 C CA . ILE A 1 106 ? 3.595 16.586 16.726 1.00 50.06 106 ILE A CA 1
ATOM 877 C C . ILE A 1 106 ? 4.590 16.354 15.561 1.00 50.06 106 ILE A C 1
ATOM 879 O O . ILE A 1 106 ? 5.283 17.301 15.195 1.00 50.06 106 ILE A O 1
ATOM 883 N N . PRO A 1 107 ? 4.634 15.179 14.896 1.00 52.88 107 PRO A N 1
ATOM 884 C CA . PRO A 1 107 ? 5.483 14.975 13.719 1.00 52.88 107 PRO A CA 1
ATOM 885 C C . PRO A 1 107 ? 5.164 15.880 12.520 1.00 52.88 107 PRO A C 1
ATOM 887 O O . PRO A 1 107 ? 6.087 16.443 11.937 1.00 52.88 107 PRO A O 1
ATOM 890 N N . LEU A 1 108 ? 3.886 16.031 12.143 1.00 47.19 108 LEU A N 1
ATOM 891 C CA . LEU A 1 108 ? 3.487 16.762 10.928 1.00 47.19 108 LEU A CA 1
ATOM 892 C C . LEU A 1 108 ? 3.695 18.277 11.063 1.00 47.19 108 LEU A C 1
ATOM 894 O O . LEU A 1 108 ? 4.175 18.922 10.130 1.00 47.19 108 LEU A O 1
ATOM 898 N N . PHE A 1 109 ? 3.416 18.838 12.244 1.00 49.78 109 PHE A N 1
ATOM 899 C CA . PHE A 1 109 ? 3.671 20.250 12.526 1.00 49.78 109 PHE A CA 1
ATOM 900 C C . PHE A 1 109 ? 5.177 20.548 12.572 1.00 49.78 109 PHE A C 1
ATOM 902 O O . PHE A 1 109 ? 5.626 21.537 11.998 1.00 49.78 109 PHE A O 1
ATOM 909 N N . VAL A 1 110 ? 5.982 19.657 13.163 1.00 53.47 110 VAL A N 1
ATOM 910 C CA . VAL A 1 110 ? 7.447 19.803 13.205 1.00 53.47 110 VAL A CA 1
ATOM 911 C C . VAL A 1 110 ? 8.067 19.676 11.807 1.00 53.47 110 VAL A C 1
ATOM 913 O O . VAL A 1 110 ? 8.911 20.494 11.450 1.00 53.47 110 VAL A O 1
ATOM 916 N N . HIS A 1 111 ? 7.622 18.728 10.974 1.00 47.41 111 HIS A N 1
ATOM 917 C CA . HIS A 1 111 ? 8.122 18.585 9.597 1.00 47.41 111 HIS A CA 1
ATOM 918 C C . HIS A 1 111 ? 7.761 19.792 8.714 1.00 47.41 111 HIS A C 1
ATOM 920 O O . HIS A 1 111 ? 8.594 20.269 7.943 1.00 47.41 111 HIS A O 1
ATOM 926 N N . SER A 1 112 ? 6.543 20.326 8.865 1.00 49.59 112 SER A N 1
ATOM 927 C CA . SER A 1 112 ? 6.108 21.558 8.198 1.00 49.59 112 SER A CA 1
ATOM 928 C C . SER A 1 112 ? 6.957 22.758 8.634 1.00 49.59 112 SER A C 1
ATOM 930 O O . SER A 1 112 ? 7.475 23.487 7.795 1.00 49.59 112 SER A O 1
ATOM 932 N N . LEU A 1 113 ? 7.176 22.952 9.938 1.00 48.56 113 LEU A N 1
ATOM 933 C CA . LEU A 1 113 ? 7.965 24.078 10.453 1.00 48.56 113 LEU A CA 1
ATOM 934 C C . LEU A 1 113 ? 9.446 24.038 10.042 1.00 48.56 113 LEU A C 1
ATOM 936 O O . L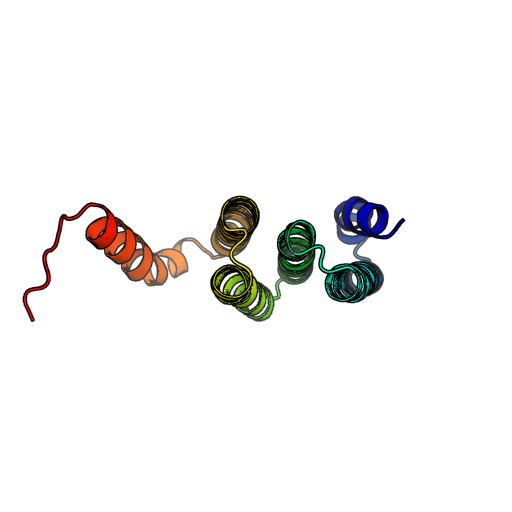EU A 1 113 ? 10.032 25.096 9.807 1.00 48.56 113 LEU A O 1
ATOM 940 N N . ILE A 1 114 ? 10.038 22.845 9.917 1.00 56.75 114 ILE A N 1
ATOM 941 C CA . ILE A 1 114 ? 11.405 22.671 9.399 1.00 56.75 114 ILE A CA 1
ATOM 942 C C . ILE A 1 114 ? 11.465 23.052 7.910 1.00 56.75 114 ILE A C 1
ATOM 944 O O . ILE A 1 114 ? 12.340 23.819 7.514 1.00 56.75 114 ILE A O 1
ATOM 948 N N . ASN A 1 115 ? 10.506 22.599 7.095 1.00 48.47 115 ASN A N 1
ATOM 949 C CA . ASN A 1 115 ? 10.466 22.907 5.659 1.00 48.47 115 ASN A CA 1
ATOM 950 C C . ASN A 1 115 ? 10.124 24.375 5.348 1.00 48.47 115 ASN A C 1
ATOM 952 O O . ASN A 1 115 ? 10.571 24.901 4.332 1.00 48.47 115 ASN A O 1
ATOM 956 N N . PHE A 1 116 ? 9.386 25.058 6.228 1.00 55.53 116 PHE A N 1
ATOM 957 C CA . PHE A 1 116 ? 9.122 26.500 6.129 1.00 55.53 116 PHE A CA 1
ATOM 958 C C . PHE A 1 116 ? 10.229 27.376 6.748 1.00 55.53 116 PHE A C 1
ATOM 960 O O . PHE A 1 116 ? 10.081 28.596 6.802 1.00 55.53 116 PHE A O 1
ATOM 967 N N . GLY A 1 117 ? 11.345 26.788 7.202 1.00 47.31 117 GLY A N 1
ATOM 968 C CA . GLY A 1 117 ? 12.506 27.534 7.704 1.00 47.31 117 GLY A CA 1
ATOM 969 C C . GLY A 1 117 ? 12.269 28.272 9.026 1.00 47.31 117 GLY A C 1
ATOM 970 O O . GLY A 1 117 ? 13.027 29.177 9.366 1.00 47.31 117 GLY A O 1
ATOM 971 N N . LEU A 1 118 ? 11.234 27.899 9.785 1.00 49.88 118 LEU A N 1
ATOM 972 C CA . LEU A 1 118 ? 10.871 28.553 11.049 1.00 49.88 118 LEU A CA 1
ATOM 973 C C . LEU A 1 118 ? 11.709 28.075 12.247 1.00 49.88 118 LEU A C 1
ATOM 975 O O . LEU A 1 118 ? 11.653 28.687 13.309 1.00 49.88 118 LEU A O 1
ATOM 979 N N . PHE A 1 119 ? 12.525 27.032 12.071 1.00 46.31 119 PHE A N 1
ATOM 980 C CA . PHE A 1 119 ? 13.549 26.618 13.029 1.00 46.31 119 PHE A CA 1
ATOM 981 C C . PHE A 1 119 ? 14.853 26.275 12.304 1.00 46.31 119 PHE A C 1
ATOM 983 O O . PHE A 1 119 ? 14.976 25.225 11.677 1.00 46.31 119 PHE A O 1
ATOM 990 N N . SER A 1 120 ? 15.861 27.138 12.432 1.00 43.91 120 SER A N 1
ATOM 991 C CA . SER A 1 120 ? 17.252 26.751 12.201 1.00 43.91 120 SER A CA 1
ATOM 992 C C . SER A 1 120 ? 17.741 25.985 13.431 1.00 43.91 120 SER A C 1
ATOM 994 O O . SER A 1 120 ? 18.008 26.592 14.470 1.00 43.91 120 SER A O 1
ATOM 996 N N . ILE A 1 121 ? 17.850 24.660 13.340 1.00 48.06 121 ILE A N 1
ATOM 997 C CA . ILE A 1 121 ? 18.604 23.892 14.335 1.00 48.06 121 ILE A CA 1
ATOM 998 C C . ILE A 1 121 ? 20.084 24.197 14.080 1.00 48.06 121 ILE A C 1
ATOM 1000 O O . ILE A 1 121 ? 20.672 23.688 13.128 1.00 48.06 121 ILE A O 1
ATOM 1004 N N . GLN A 1 122 ? 20.673 25.067 14.901 1.00 43.38 122 GLN A N 1
ATOM 1005 C CA . GLN A 1 122 ? 22.120 25.080 15.092 1.00 43.38 122 GLN A CA 1
ATOM 1006 C C . GLN A 1 122 ? 22.460 23.847 15.938 1.00 43.38 122 GLN A C 1
ATOM 1008 O O . GLN A 1 122 ? 22.066 23.782 17.103 1.00 43.38 122 GLN A O 1
ATOM 1013 N N . ILE A 1 123 ? 23.109 22.855 15.323 1.00 43.59 123 ILE A N 1
ATOM 1014 C CA . ILE A 1 123 ? 23.906 21.853 16.048 1.00 43.59 123 ILE A CA 1
ATOM 1015 C C . ILE A 1 123 ? 25.302 22.439 16.223 1.00 43.59 123 ILE A C 1
ATOM 1017 O O . ILE A 1 123 ? 25.818 22.985 15.220 1.00 43.59 123 ILE A O 1
#

Secondary structure (DSSP, 8-state):
-HHHHHHHHHHHHHTT-HHHHHHHHHHHHHHHHHTT--HHHHHHHHHHHHHHHTTT-HHHHHHHHHHHHHHHHHH--HHHHHHHHHHHHHHHHHTS-HHHHHHHHHHHHHHHHHHTT------

pLDDT: mean 77.7, std 16.16, range [43.38, 95.19]

Sequence (123 aa):
VAVYLLYLVPLLLEKGDYSLAKKSILECLTRFKRIKRYDALGWAYYKLVQVFLSQDDISQAKKYLDLIGSQNIEFGNEANWIDYKHLAEENVYSQIPEKDMLSLWIPLFVHSLINFGLFSIQI

Radius of gyration: 16.3 Å; chains: 1; bounding box: 42×40×40 Å